Protein AF-A0A932T357-F1 (afdb_monomer)

Structure (mmCIF, N/CA/C/O backbone):
data_AF-A0A932T357-F1
#
_entry.id   AF-A0A932T357-F1
#
loop_
_atom_site.group_PDB
_atom_site.id
_atom_site.type_symbol
_atom_site.label_atom_id
_atom_site.label_alt_id
_atom_site.label_comp_id
_atom_site.label_asym_id
_atom_site.label_entity_id
_atom_site.label_seq_id
_atom_site.pdbx_PDB_ins_code
_atom_site.Cartn_x
_atom_site.Cartn_y
_atom_site.Cartn_z
_atom_site.occupancy
_atom_site.B_iso_or_equiv
_atom_site.auth_seq_id
_atom_site.auth_comp_id
_atom_site.auth_asym_id
_atom_site.auth_atom_id
_atom_site.pdbx_PDB_model_num
ATOM 1 N N . MET A 1 1 ? 0.379 -2.520 29.163 1.00 41.88 1 MET A N 1
ATOM 2 C CA . MET A 1 1 ? 0.872 -1.132 29.278 1.00 41.88 1 MET A CA 1
ATOM 3 C C . MET A 1 1 ? -0.003 -0.278 28.381 1.00 41.88 1 MET A C 1
ATOM 5 O O . MET A 1 1 ? 0.425 0.161 27.325 1.00 41.88 1 MET A O 1
ATOM 9 N N . ASP A 1 2 ? -1.269 -0.155 28.768 1.00 46.75 2 ASP A N 1
ATOM 10 C CA . ASP A 1 2 ? -2.274 0.629 28.058 1.00 46.75 2 ASP A CA 1
ATOM 11 C C . ASP A 1 2 ? -2.473 1.899 28.880 1.00 46.75 2 ASP A C 1
ATOM 13 O O . ASP A 1 2 ? -3.429 2.021 29.639 1.00 46.75 2 ASP A O 1
ATOM 17 N N . GLU A 1 3 ? -1.479 2.785 28.829 1.00 49.72 3 GLU A N 1
ATOM 18 C CA . GLU A 1 3 ? -1.596 4.096 29.454 1.00 49.72 3 GLU A CA 1
ATOM 19 C C . GLU A 1 3 ? -2.749 4.861 28.805 1.00 49.72 3 GLU A C 1
ATOM 21 O O . GLU A 1 3 ? -2.992 4.777 27.595 1.00 49.72 3 GLU A O 1
ATOM 26 N N . GLU A 1 4 ? -3.479 5.563 29.662 1.00 53.00 4 GLU A N 1
ATOM 27 C CA . GLU A 1 4 ? -4.673 6.354 29.411 1.00 53.00 4 GLU A CA 1
ATOM 28 C C . GLU A 1 4 ? -4.426 7.435 28.349 1.00 53.00 4 GLU A C 1
ATOM 30 O O . GLU A 1 4 ? -4.312 8.625 28.631 1.00 53.00 4 GLU A O 1
ATOM 35 N N . GLN A 1 5 ? -4.368 7.045 27.077 1.00 55.34 5 GLN A N 1
ATOM 36 C CA . GLN A 1 5 ? -4.511 7.989 25.981 1.00 55.34 5 GLN A CA 1
ATOM 37 C C . GLN A 1 5 ? -5.922 8.567 26.086 1.00 55.34 5 GLN A C 1
ATOM 39 O O . GLN A 1 5 ? -6.902 7.913 25.707 1.00 55.34 5 GLN A O 1
ATOM 44 N N . GLY A 1 6 ? -6.014 9.770 26.662 1.00 65.19 6 GLY A N 1
ATOM 45 C CA . GLY A 1 6 ? -7.263 10.487 26.880 1.00 65.19 6 GLY A CA 1
ATOM 46 C C . GLY A 1 6 ? -8.114 10.543 25.612 1.00 65.19 6 GLY A C 1
ATOM 47 O O . GLY A 1 6 ? -7.598 10.501 24.492 1.00 65.19 6 GLY A O 1
ATOM 48 N N . CYS A 1 7 ? -9.435 10.643 25.785 1.00 68.56 7 CYS A N 1
ATOM 49 C CA . CYS A 1 7 ? -10.406 10.618 24.684 1.00 68.56 7 CYS A CA 1
ATOM 50 C C . CYS A 1 7 ? -10.037 11.597 23.549 1.00 68.56 7 CYS A C 1
ATOM 52 O O . CYS A 1 7 ? -10.121 11.244 22.377 1.00 68.56 7 CYS A O 1
ATOM 54 N N . LEU A 1 8 ? -9.500 12.774 23.895 1.00 73.25 8 LEU A N 1
ATOM 55 C CA . LEU A 1 8 ? -9.007 13.784 22.950 1.00 73.25 8 LEU A CA 1
ATOM 56 C C . LEU A 1 8 ? -7.845 13.302 22.069 1.00 73.25 8 LEU A C 1
ATOM 58 O O . LEU A 1 8 ? -7.815 13.611 20.882 1.00 73.25 8 LEU A O 1
ATOM 62 N N . HIS A 1 9 ? -6.909 12.520 22.610 1.00 73.75 9 HIS A N 1
ATOM 63 C CA . HIS A 1 9 ? -5.787 11.985 21.835 1.00 73.75 9 HIS A CA 1
ATOM 64 C C . HIS A 1 9 ? -6.261 10.918 20.839 1.00 73.75 9 HIS A C 1
ATOM 66 O O . HIS A 1 9 ? -5.849 10.918 19.680 1.00 73.75 9 HIS A O 1
ATOM 72 N N . LYS A 1 10 ? -7.194 10.053 21.261 1.00 67.44 10 LYS A N 1
ATOM 73 C CA . LYS A 1 10 ? -7.841 9.075 20.369 1.00 67.44 10 LYS A CA 1
ATOM 74 C C . LYS A 1 10 ? -8.650 9.761 19.271 1.00 67.44 10 LYS A C 1
ATOM 76 O O . LYS A 1 10 ? -8.568 9.347 18.119 1.00 67.44 10 LYS A O 1
ATOM 81 N N . LEU A 1 11 ? -9.385 10.818 19.616 1.00 75.44 11 LEU A N 1
ATOM 82 C CA . LEU A 1 11 ? -10.162 11.609 18.664 1.00 75.44 11 LEU A CA 1
ATOM 83 C C . LEU A 1 11 ? -9.252 12.318 17.653 1.00 75.44 11 LEU A C 1
ATOM 85 O O . LEU A 1 11 ? -9.544 12.313 16.462 1.00 75.44 11 LEU A O 1
ATOM 89 N N . GLY A 1 12 ? -8.129 12.871 18.123 1.00 78.31 12 GLY A N 1
ATOM 90 C CA . GLY A 1 12 ? -7.106 13.486 17.283 1.00 78.31 12 GLY A CA 1
ATOM 91 C C . GLY A 1 12 ? -6.556 12.504 16.255 1.00 78.31 12 GLY A C 1
ATOM 92 O O . GLY A 1 12 ? -6.647 12.782 15.067 1.00 78.31 12 GLY A O 1
ATOM 93 N N . LEU A 1 13 ? -6.079 11.335 16.701 1.00 78.44 13 LEU A N 1
ATOM 94 C CA . LEU A 1 13 ? -5.585 10.262 15.826 1.00 78.44 13 LEU A CA 1
ATOM 95 C C . LEU A 1 13 ? -6.649 9.759 14.844 1.00 78.44 13 LEU A C 1
ATOM 97 O O . LEU A 1 13 ? -6.341 9.472 13.688 1.00 78.44 13 LEU A O 1
ATOM 101 N N . PHE A 1 14 ? -7.901 9.654 15.293 1.00 80.81 14 PHE A N 1
ATOM 102 C CA . PHE A 1 14 ? -9.013 9.263 14.436 1.00 80.81 14 PHE A CA 1
ATOM 103 C C . PHE A 1 14 ? -9.265 10.302 13.343 1.00 80.81 14 PHE A C 1
ATOM 105 O O . PHE A 1 14 ? -9.380 9.932 12.182 1.00 80.81 14 PHE A O 1
ATOM 112 N N . LEU A 1 15 ? -9.303 11.593 13.686 1.00 81.44 15 LEU A N 1
ATOM 113 C CA . LEU A 1 15 ? -9.501 12.683 12.729 1.00 81.44 15 LEU A CA 1
ATOM 114 C C . LEU A 1 15 ? -8.354 12.779 11.721 1.00 81.44 15 LEU A C 1
ATOM 116 O O . LEU A 1 15 ? -8.616 12.894 10.525 1.00 81.44 15 LEU A O 1
ATOM 120 N N . THR A 1 16 ? -7.093 12.677 12.156 1.00 82.25 16 THR A N 1
ATOM 121 C CA . THR A 1 16 ? -5.961 12.644 11.216 1.00 82.25 16 THR A CA 1
ATOM 122 C C . THR A 1 16 ? -6.039 11.435 10.301 1.00 82.25 16 THR A C 1
ATOM 124 O O . THR A 1 16 ? -5.872 11.590 9.093 1.00 82.25 16 THR A O 1
ATOM 127 N N . ALA A 1 17 ? -6.341 10.248 10.835 1.00 79.81 17 ALA A N 1
ATOM 128 C CA . ALA A 1 17 ? -6.522 9.057 10.016 1.00 79.81 17 ALA A CA 1
ATOM 129 C C . ALA A 1 17 ? -7.692 9.223 9.029 1.00 79.81 17 ALA A C 1
ATOM 131 O O . ALA A 1 17 ? -7.570 8.872 7.857 1.00 79.81 17 ALA A O 1
ATOM 132 N N . LEU A 1 18 ? -8.805 9.814 9.461 1.00 82.88 18 LEU A N 1
ATOM 133 C CA . LEU A 1 18 ? -9.984 10.049 8.631 1.00 82.88 18 LEU A CA 1
ATOM 134 C C . LEU A 1 18 ? -9.703 11.021 7.477 1.00 82.88 18 LEU A C 1
ATOM 136 O O . LEU A 1 18 ? -10.274 10.852 6.409 1.00 82.88 18 LEU A O 1
ATOM 140 N N . ILE A 1 19 ? -8.830 12.012 7.670 1.00 82.94 19 ILE A N 1
ATOM 141 C CA . ILE A 1 19 ? -8.457 12.983 6.627 1.00 82.94 19 ILE A CA 1
ATOM 142 C C . ILE A 1 19 ? -7.394 12.404 5.685 1.00 82.94 19 ILE A C 1
ATOM 144 O O . ILE A 1 19 ? -7.493 12.544 4.466 1.00 82.94 19 ILE A O 1
ATOM 148 N N . LEU A 1 20 ? -6.383 11.727 6.234 1.00 81.19 20 LEU A N 1
ATOM 149 C CA . LEU A 1 20 ? -5.291 11.150 5.449 1.00 81.19 20 LEU A CA 1
ATOM 150 C C . LEU A 1 20 ? -5.751 9.970 4.585 1.00 81.19 20 LEU A C 1
ATOM 152 O O . LEU A 1 20 ? -5.261 9.804 3.473 1.00 81.19 20 LEU A O 1
ATOM 156 N N . GLY A 1 21 ? -6.717 9.175 5.048 1.00 78.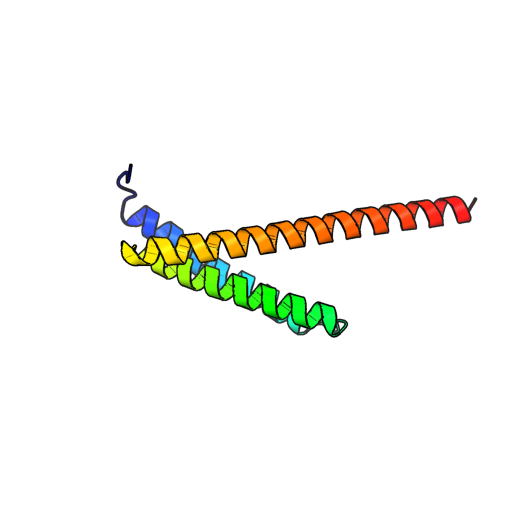62 21 GLY A N 1
ATOM 157 C CA . GLY A 1 21 ? -7.222 8.009 4.314 1.00 78.62 21 GLY A CA 1
ATOM 158 C C . GLY A 1 21 ? -7.753 8.321 2.917 1.00 78.62 21 GLY A C 1
ATOM 159 O O . GLY A 1 21 ? -7.242 7.769 1.945 1.00 78.62 21 GLY A O 1
ATOM 160 N N . PRO A 1 22 ? -8.745 9.218 2.784 1.00 81.00 22 PRO A N 1
ATOM 161 C CA . PRO A 1 22 ? -9.260 9.671 1.498 1.00 81.00 22 PRO A CA 1
ATOM 162 C C . PRO A 1 22 ? -8.180 10.291 0.618 1.00 81.00 22 PRO A C 1
ATOM 164 O O . PRO A 1 22 ? -8.209 10.095 -0.591 1.00 81.00 22 PRO A O 1
ATOM 167 N N . PHE A 1 23 ? -7.208 10.994 1.209 1.00 81.25 23 PHE A N 1
ATOM 168 C CA . PHE A 1 23 ? -6.083 11.557 0.468 1.00 81.25 23 PHE A CA 1
ATOM 169 C C . PHE A 1 23 ? -5.213 10.457 -0.163 1.00 81.25 23 PHE A C 1
ATOM 171 O O . PHE A 1 23 ? -4.956 10.490 -1.366 1.00 81.25 23 PHE A O 1
ATOM 178 N N . PHE A 1 24 ? -4.835 9.428 0.602 1.00 79.06 24 PHE A N 1
ATOM 179 C CA . PHE A 1 24 ? -4.114 8.266 0.069 1.00 79.06 24 PHE A CA 1
ATOM 180 C C . PHE A 1 24 ? -4.956 7.454 -0.923 1.00 79.06 24 PHE A C 1
ATOM 182 O O . PHE A 1 24 ? -4.433 6.993 -1.936 1.00 79.06 24 PHE A O 1
ATOM 189 N N . GLY A 1 25 ? -6.262 7.322 -0.678 1.00 79.19 25 GLY A N 1
ATOM 190 C CA . GLY A 1 25 ? -7.198 6.682 -1.602 1.00 79.19 25 GLY A CA 1
ATOM 191 C C . GLY A 1 25 ? -7.304 7.421 -2.937 1.00 79.19 25 GLY A C 1
ATOM 192 O O . GLY A 1 25 ? -7.270 6.789 -3.990 1.00 79.19 25 GLY A O 1
ATOM 193 N N . LEU A 1 26 ? -7.355 8.757 -2.910 1.00 81.44 26 LEU A N 1
ATOM 194 C CA . LEU A 1 26 ? -7.344 9.606 -4.103 1.00 81.44 26 LEU A CA 1
ATOM 195 C C . LEU A 1 26 ? -6.032 9.481 -4.873 1.00 81.44 26 LEU A C 1
ATOM 197 O O . LEU A 1 26 ? -6.068 9.296 -6.086 1.00 81.44 26 LEU A O 1
ATOM 201 N N . LEU A 1 27 ? -4.883 9.520 -4.192 1.00 79.12 27 LEU A N 1
ATOM 202 C CA . LEU A 1 27 ? -3.581 9.303 -4.832 1.00 79.12 27 LEU A CA 1
ATOM 203 C C . LEU A 1 27 ? -3.503 7.920 -5.493 1.00 79.12 27 LEU A C 1
ATOM 205 O O . LEU A 1 27 ? -3.039 7.799 -6.626 1.00 79.12 27 LEU A O 1
ATOM 209 N N . GLY A 1 28 ? -4.020 6.894 -4.815 1.00 78.12 28 GLY A N 1
ATOM 210 C CA . GLY A 1 28 ? -4.147 5.545 -5.354 1.00 78.12 28 GLY A CA 1
ATOM 211 C C . GLY A 1 28 ? -5.039 5.477 -6.594 1.00 78.12 28 GLY A C 1
ATOM 212 O O . GLY A 1 28 ? -4.651 4.896 -7.604 1.00 78.12 28 GLY A O 1
ATOM 213 N N . ALA A 1 29 ? -6.210 6.115 -6.553 1.00 80.62 29 ALA A N 1
ATOM 214 C CA . ALA A 1 29 ? -7.126 6.177 -7.687 1.00 80.62 29 ALA A CA 1
ATOM 215 C C . ALA A 1 29 ? -6.480 6.885 -8.885 1.00 80.62 29 ALA A C 1
ATOM 217 O O . ALA A 1 29 ? -6.487 6.346 -9.990 1.00 80.62 29 ALA A O 1
ATOM 218 N N . VAL A 1 30 ? -5.853 8.044 -8.661 1.00 82.56 30 VAL A N 1
ATOM 219 C CA . VAL A 1 30 ? -5.124 8.783 -9.702 1.00 82.56 30 VAL A CA 1
ATOM 220 C C . VAL A 1 30 ? -4.047 7.904 -10.329 1.00 82.56 30 VAL A C 1
ATOM 222 O O . VAL A 1 30 ? -3.956 7.864 -11.553 1.00 82.56 30 VAL A O 1
ATOM 225 N N . ALA A 1 31 ? -3.286 7.153 -9.528 1.00 77.38 31 ALA A N 1
ATOM 226 C CA . ALA A 1 31 ? -2.286 6.222 -10.042 1.00 77.38 31 ALA A CA 1
ATOM 227 C C . ALA A 1 31 ? -2.910 5.134 -10.937 1.00 77.38 31 ALA A C 1
ATOM 229 O O . ALA A 1 31 ? -2.391 4.860 -12.012 1.00 77.38 31 ALA A O 1
ATOM 230 N N . VAL A 1 32 ? -4.058 4.562 -10.565 1.00 79.81 32 VAL A N 1
ATOM 231 C CA . VAL A 1 32 ? -4.735 3.519 -11.365 1.00 79.81 32 VAL A CA 1
ATOM 232 C C . VAL A 1 32 ? -5.286 4.046 -12.701 1.00 79.81 32 VAL A C 1
ATOM 234 O O . VAL A 1 32 ? -5.405 3.272 -13.656 1.00 79.81 32 VAL A O 1
ATOM 237 N N . PHE A 1 33 ? -5.624 5.337 -12.783 1.00 81.81 33 PHE A N 1
ATOM 238 C CA . PHE A 1 33 ? -6.158 5.968 -13.998 1.00 81.81 33 PHE A CA 1
ATOM 239 C C . PHE A 1 33 ? -5.090 6.483 -14.973 1.00 81.81 33 PHE A C 1
ATOM 241 O O . PHE A 1 33 ? -5.437 6.867 -16.090 1.00 81.81 33 PHE A O 1
ATOM 248 N N . GLN A 1 34 ? -3.807 6.479 -14.603 1.00 83.06 34 GLN A N 1
ATOM 249 C CA . GLN A 1 34 ? -2.741 6.830 -15.543 1.00 83.06 34 GLN A CA 1
ATOM 250 C C . GLN A 1 34 ? -2.550 5.725 -16.597 1.00 83.06 34 GLN A C 1
ATOM 252 O O . GL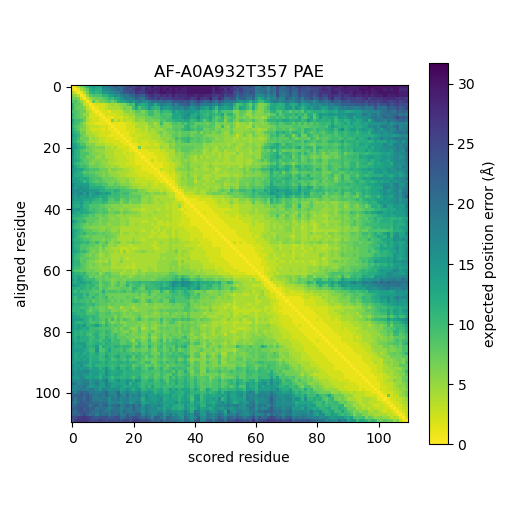N A 1 34 ? -2.747 4.540 -16.304 1.00 83.06 34 GLN A O 1
ATOM 257 N N . PRO A 1 35 ? -2.133 6.074 -17.827 1.00 81.19 35 PRO A N 1
ATOM 258 C CA . PRO A 1 35 ? -1.790 5.087 -18.842 1.00 81.19 35 PRO A CA 1
ATOM 259 C C . PRO A 1 35 ? -0.516 4.331 -18.426 1.00 81.19 35 PRO A C 1
ATOM 261 O O . PRO A 1 35 ? 0.602 4.803 -18.616 1.00 81.19 35 PRO A O 1
ATOM 264 N N . MET A 1 36 ? -0.697 3.150 -17.833 1.00 82.94 36 MET A N 1
ATOM 265 C CA . MET A 1 36 ? 0.367 2.265 -17.351 1.00 82.94 36 MET A CA 1
ATOM 266 C C . MET A 1 36 ? 0.308 0.903 -18.059 1.00 82.94 36 MET A C 1
ATOM 268 O O . MET A 1 36 ? -0.779 0.468 -18.455 1.00 82.94 36 MET A O 1
ATOM 272 N N . PRO A 1 37 ? 1.431 0.166 -18.163 1.00 85.38 37 PRO A N 1
ATOM 273 C CA . PRO A 1 37 ? 1.399 -1.215 -18.630 1.00 85.38 37 PRO A CA 1
ATOM 274 C C . PRO A 1 37 ? 0.505 -2.087 -17.723 1.00 85.38 37 PRO A C 1
ATOM 276 O O . PRO A 1 37 ? 0.445 -1.852 -16.511 1.00 85.38 37 PRO A O 1
ATOM 279 N N . PRO A 1 38 ? -0.158 -3.126 -18.265 1.00 83.62 38 PRO A N 1
ATOM 280 C CA . PRO A 1 38 ? -1.183 -3.892 -17.547 1.00 83.62 38 PRO A CA 1
ATOM 281 C C . PRO A 1 38 ? -0.674 -4.539 -16.250 1.00 83.62 38 PRO A C 1
ATOM 283 O O . PRO A 1 38 ? -1.410 -4.607 -15.268 1.00 83.62 38 PRO A O 1
ATOM 286 N N . VAL A 1 39 ? 0.597 -4.950 -16.217 1.00 81.19 39 VAL A N 1
ATOM 287 C CA . VAL A 1 39 ? 1.243 -5.526 -15.025 1.00 81.19 39 VAL A CA 1
ATOM 288 C C . VAL A 1 39 ? 1.314 -4.507 -13.886 1.00 81.19 39 VAL A C 1
ATOM 290 O O . VAL A 1 39 ? 0.900 -4.796 -12.765 1.00 81.19 39 VAL A O 1
ATOM 293 N N . TRP A 1 40 ? 1.779 -3.292 -14.180 1.00 78.06 40 TRP A N 1
ATOM 294 C CA . TRP A 1 40 ? 1.901 -2.218 -13.193 1.00 78.06 40 TRP A CA 1
ATOM 295 C C . TRP A 1 40 ? 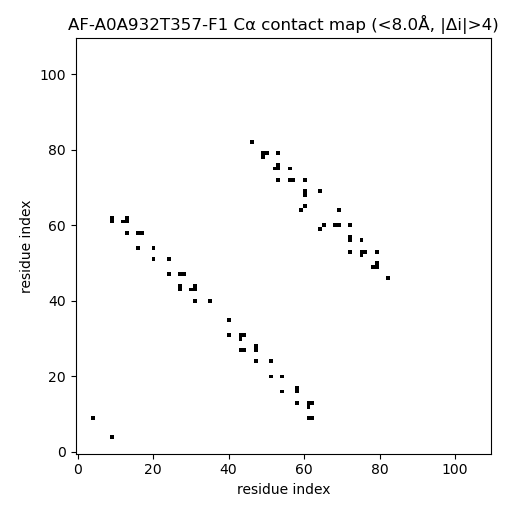0.541 -1.759 -12.685 1.00 78.06 40 TRP A C 1
ATOM 297 O O . TRP A 1 40 ? 0.379 -1.552 -11.488 1.00 78.06 40 TRP A O 1
ATOM 307 N N . ARG A 1 41 ? -0.463 -1.712 -13.566 1.00 80.69 41 ARG A N 1
ATOM 308 C CA . ARG A 1 41 ? -1.839 -1.401 -13.173 1.00 80.69 41 ARG A CA 1
ATOM 309 C C . ARG A 1 41 ? -2.396 -2.419 -12.176 1.00 80.69 41 ARG A C 1
ATOM 311 O O . ARG A 1 41 ? -3.006 -2.022 -11.188 1.00 80.69 41 ARG A O 1
ATOM 318 N N . GLY A 1 42 ? -2.160 -3.713 -12.404 1.00 81.75 42 GLY A N 1
ATOM 319 C CA . GLY A 1 42 ? -2.561 -4.771 -11.471 1.00 81.75 42 GLY A CA 1
ATOM 320 C C . GLY A 1 42 ? -1.890 -4.631 -10.102 1.00 81.75 42 GLY A C 1
ATOM 321 O O . GLY A 1 42 ? -2.560 -4.727 -9.076 1.00 81.75 42 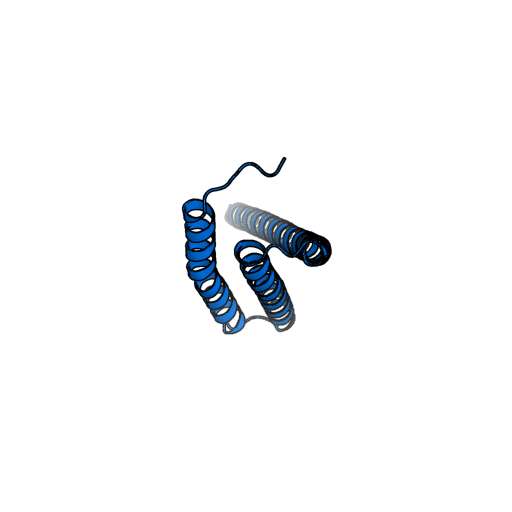GLY A O 1
ATOM 322 N N . ILE A 1 43 ? -0.588 -4.321 -10.083 1.00 81.50 43 ILE A N 1
ATOM 323 C CA . ILE A 1 43 ? 0.163 -4.065 -8.845 1.00 81.50 43 ILE A CA 1
ATOM 324 C C . ILE A 1 43 ? -0.413 -2.850 -8.106 1.00 81.50 43 ILE A C 1
ATOM 326 O O . ILE A 1 43 ? -0.669 -2.935 -6.907 1.00 81.50 43 ILE A O 1
ATOM 330 N N . SER A 1 44 ? -0.668 -1.741 -8.805 1.00 81.38 44 SER A N 1
ATOM 331 C CA . SER A 1 44 ? -1.250 -0.533 -8.213 1.00 81.38 44 SER A CA 1
ATOM 332 C C . SER A 1 44 ? -2.627 -0.794 -7.605 1.00 81.38 44 SER A C 1
ATOM 334 O O . SER A 1 44 ? -2.873 -0.365 -6.483 1.00 81.38 44 SER A O 1
ATOM 336 N N . ILE A 1 45 ? -3.501 -1.538 -8.290 1.00 84.81 45 ILE A N 1
ATOM 337 C CA . ILE A 1 45 ? -4.819 -1.910 -7.752 1.00 84.81 45 ILE A CA 1
ATOM 338 C C . ILE A 1 45 ? -4.660 -2.733 -6.470 1.00 84.81 45 ILE A C 1
ATOM 340 O O . ILE A 1 45 ? -5.237 -2.374 -5.447 1.00 84.81 45 ILE A O 1
ATOM 344 N N . ALA A 1 46 ? -3.823 -3.776 -6.489 1.00 83.06 46 ALA A N 1
ATOM 345 C CA . ALA A 1 46 ? -3.603 -4.629 -5.321 1.00 83.06 46 ALA A CA 1
ATOM 346 C C . ALA A 1 46 ? -3.040 -3.846 -4.119 1.00 83.06 46 ALA A C 1
ATOM 348 O O . ALA A 1 46 ? -3.420 -4.084 -2.969 1.00 83.06 46 ALA A O 1
ATOM 349 N N . VAL A 1 47 ? -2.150 -2.885 -4.376 1.00 82.19 47 VAL A N 1
ATOM 350 C CA . VAL A 1 47 ? -1.585 -2.000 -3.349 1.00 82.19 47 VAL A CA 1
ATOM 351 C C . VAL A 1 47 ? -2.664 -1.091 -2.767 1.00 82.19 47 VAL A C 1
ATOM 353 O O . VAL A 1 47 ? -2.782 -1.003 -1.546 1.00 82.19 47 VAL A O 1
ATOM 356 N N . VAL A 1 48 ? -3.479 -0.458 -3.614 1.00 84.94 48 VAL A N 1
ATOM 357 C CA . VAL A 1 48 ? -4.570 0.427 -3.183 1.00 84.94 48 VAL A CA 1
ATOM 358 C C . VAL A 1 48 ? -5.618 -0.337 -2.378 1.00 84.94 48 VAL A C 1
ATOM 360 O O . VAL A 1 48 ? -6.027 0.138 -1.321 1.00 84.94 48 VAL A O 1
ATOM 363 N N . GLU A 1 49 ? -6.005 -1.539 -2.808 1.00 84.94 49 GLU A N 1
ATOM 364 C CA . GLU A 1 49 ? -6.922 -2.401 -2.055 1.00 84.94 49 GLU A CA 1
ATOM 365 C C . GLU A 1 49 ? -6.345 -2.781 -0.688 1.00 84.94 49 GLU A C 1
ATOM 367 O O . GLU A 1 49 ? -7.024 -2.654 0.332 1.00 84.94 49 GLU A O 1
ATOM 372 N N . THR A 1 50 ? -5.074 -3.192 -0.638 1.00 83.50 50 THR A N 1
ATOM 373 C CA . THR A 1 50 ? -4.422 -3.589 0.620 1.00 83.50 50 THR A CA 1
ATOM 374 C C . THR A 1 50 ? -4.320 -2.414 1.591 1.00 83.50 50 THR A C 1
ATOM 376 O O . THR A 1 50 ? -4.627 -2.564 2.776 1.00 83.50 50 THR A O 1
ATOM 379 N N . LEU A 1 51 ? -3.928 -1.235 1.098 1.00 82.50 51 LEU A N 1
ATOM 380 C CA . LEU A 1 51 ? -3.858 -0.013 1.897 1.00 82.50 51 LEU A CA 1
ATOM 381 C C . LEU A 1 51 ? -5.246 0.446 2.349 1.00 82.50 51 LEU A C 1
ATOM 383 O O . LEU A 1 51 ? -5.400 0.835 3.503 1.00 82.50 51 LEU A O 1
ATOM 387 N N . GLY A 1 52 ? -6.263 0.341 1.491 1.00 83.75 52 GLY A N 1
ATOM 388 C CA . GLY A 1 52 ? -7.649 0.659 1.833 1.00 83.75 52 GLY A CA 1
ATOM 389 C C . GLY A 1 52 ? -8.180 -0.224 2.962 1.00 83.75 52 GLY A C 1
ATOM 390 O O . GLY A 1 52 ? -8.702 0.283 3.956 1.00 83.75 52 GLY A O 1
ATOM 391 N N . VAL A 1 53 ? -7.978 -1.542 2.865 1.00 85.50 53 VAL A N 1
ATOM 392 C CA . VAL A 1 53 ? -8.367 -2.497 3.917 1.00 85.50 53 VAL A CA 1
ATOM 393 C C . VAL A 1 53 ? -7.608 -2.226 5.217 1.00 85.50 53 VAL A C 1
ATOM 395 O O . VAL A 1 53 ? -8.220 -2.214 6.288 1.00 85.50 53 VAL A O 1
ATOM 398 N N . PHE A 1 54 ? -6.299 -1.965 5.141 1.00 85.50 54 PHE A N 1
ATOM 399 C CA . PHE A 1 54 ? -5.500 -1.560 6.300 1.00 85.50 54 PHE A CA 1
ATOM 400 C C . PHE A 1 54 ? -6.061 -0.297 6.957 1.00 85.50 54 PHE A C 1
ATOM 402 O O . PHE A 1 54 ? -6.222 -0.266 8.175 1.00 85.50 54 PHE A O 1
ATOM 409 N N . TRP A 1 55 ? -6.439 0.704 6.164 1.00 84.75 55 TRP A N 1
ATOM 410 C CA . TRP A 1 55 ? -6.951 1.970 6.672 1.00 84.75 55 TRP A CA 1
ATOM 411 C C . TRP A 1 55 ? -8.303 1.836 7.374 1.00 84.75 55 TRP A C 1
ATOM 413 O O . TRP A 1 55 ? -8.499 2.370 8.465 1.00 84.75 55 TRP A O 1
ATOM 423 N N . ILE A 1 56 ? -9.222 1.060 6.793 1.00 84.75 56 ILE A N 1
ATOM 424 C CA . ILE A 1 56 ? -10.510 0.733 7.422 1.00 84.75 56 ILE A CA 1
ATOM 425 C C . ILE A 1 56 ? -10.271 0.017 8.755 1.00 84.75 56 ILE A C 1
ATOM 427 O O . ILE A 1 56 ? -10.874 0.365 9.772 1.00 84.75 56 ILE A O 1
ATOM 431 N N . CYS A 1 57 ? -9.352 -0.950 8.777 1.00 84.56 57 CYS A N 1
ATOM 432 C CA . CYS A 1 57 ? -9.013 -1.676 9.997 1.00 84.56 57 CYS A CA 1
ATOM 433 C C . CYS A 1 57 ? -8.372 -0.769 11.049 1.00 84.56 57 CYS A C 1
ATOM 435 O O . CYS A 1 57 ? -8.671 -0.917 12.231 1.00 84.56 57 CYS A O 1
ATOM 437 N N . LEU A 1 58 ? -7.543 0.190 10.638 1.00 84.31 58 LEU A N 1
ATOM 438 C CA . LEU A 1 58 ? -6.940 1.181 11.521 1.00 84.31 58 LEU A CA 1
ATOM 439 C C . LEU A 1 58 ? -8.003 2.095 12.147 1.00 84.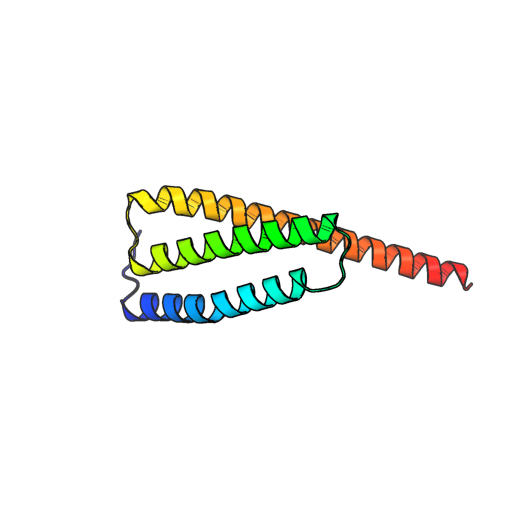31 58 LEU A C 1
ATOM 441 O O . LEU A 1 58 ? -7.981 2.298 13.358 1.00 84.31 58 LEU A O 1
ATOM 445 N N . LEU A 1 59 ? -8.986 2.569 11.375 1.00 84.06 59 LEU A N 1
ATOM 446 C CA . LEU A 1 59 ? -10.100 3.374 11.896 1.00 84.06 59 LEU A CA 1
ATOM 447 C C . LEU A 1 59 ? -10.948 2.598 12.913 1.00 84.06 59 LEU A C 1
ATOM 449 O O . LEU A 1 59 ? -11.224 3.101 14.004 1.00 84.06 59 LEU A O 1
ATOM 453 N N . VAL A 1 60 ? -11.314 1.354 12.587 1.00 83.31 60 VAL A N 1
ATOM 454 C CA . VAL A 1 60 ? -12.066 0.473 13.499 1.00 83.31 60 VAL A CA 1
ATOM 455 C C . VAL A 1 60 ? -11.256 0.181 14.762 1.00 83.31 60 VAL A C 1
ATOM 457 O O . VAL A 1 60 ? -11.801 0.190 15.870 1.00 83.31 60 VAL A O 1
ATOM 460 N N . PHE A 1 61 ? -9.946 -0.033 14.616 1.00 80.75 61 PHE A N 1
ATOM 461 C CA . PHE A 1 61 ? -9.056 -0.254 15.744 1.00 80.75 61 PHE A CA 1
ATOM 462 C C . PHE A 1 61 ? -8.950 0.990 16.627 1.00 80.75 61 PHE A C 1
ATOM 464 O O . PHE A 1 61 ? -9.078 0.851 17.832 1.00 80.75 61 PHE A O 1
ATOM 471 N N . ILE A 1 62 ? -8.791 2.199 16.080 1.00 79.88 62 ILE A N 1
ATOM 472 C CA . ILE A 1 62 ? -8.715 3.435 16.878 1.00 79.88 62 ILE A CA 1
ATOM 473 C C . ILE A 1 62 ? -10.018 3.678 17.653 1.00 79.88 62 ILE A C 1
ATOM 475 O O . ILE A 1 62 ? -9.955 4.024 18.836 1.00 79.88 62 ILE A O 1
ATOM 479 N N . TRP A 1 63 ? -11.173 3.470 17.009 1.00 79.81 63 TRP A N 1
ATOM 480 C CA . TRP A 1 63 ? -12.485 3.793 17.573 1.00 79.81 63 TRP A CA 1
ATOM 481 C C . TRP A 1 63 ? -12.992 2.767 18.595 1.00 79.81 63 TRP A C 1
ATOM 483 O O . TRP A 1 63 ? -13.370 3.138 19.703 1.00 79.81 63 TRP A O 1
ATOM 493 N N . TRP A 1 64 ? -12.998 1.474 18.250 1.00 79.31 64 TRP A N 1
ATOM 494 C CA . TRP A 1 64 ? -13.638 0.434 19.071 1.00 79.31 64 TRP A CA 1
ATOM 495 C C . TRP A 1 64 ? -12.616 -0.406 19.867 1.00 79.31 64 TRP A C 1
ATOM 497 O O . TRP A 1 64 ? -12.923 -0.877 20.957 1.00 79.31 64 TRP A O 1
ATOM 507 N N . ARG A 1 65 ? -11.377 -0.591 19.383 1.00 75.50 65 ARG A N 1
ATOM 508 C CA . ARG A 1 65 ? -10.361 -1.490 19.992 1.00 75.50 65 ARG A CA 1
ATOM 509 C C . ARG A 1 65 ? -10.909 -2.851 20.502 1.00 75.50 65 ARG A C 1
ATOM 511 O O . ARG A 1 65 ? -10.627 -3.221 21.645 1.00 75.50 65 ARG A O 1
ATOM 518 N N . PRO A 1 66 ? -11.655 -3.652 19.712 1.00 81.88 66 PRO A N 1
ATOM 519 C CA . PRO A 1 66 ? -12.118 -4.949 20.200 1.00 81.88 66 PRO A CA 1
ATOM 520 C C . PRO A 1 66 ? -10.928 -5.897 20.455 1.00 81.88 66 PRO A C 1
ATOM 522 O O . PRO A 1 66 ? -10.041 -6.007 19.600 1.00 81.88 66 PRO A O 1
ATOM 525 N N . PRO A 1 67 ? -10.902 -6.655 21.568 1.00 81.06 67 PRO A N 1
ATOM 526 C CA . PRO A 1 67 ? -9.772 -7.526 21.902 1.00 81.06 67 PRO A CA 1
ATOM 527 C C . PRO A 1 67 ? -9.547 -8.649 20.874 1.00 81.06 67 PRO A C 1
ATOM 529 O O . PRO A 1 67 ? -8.406 -9.024 20.606 1.00 81.06 67 PRO A O 1
ATOM 532 N N . TRP A 1 68 ? -10.612 -9.145 20.236 1.00 84.94 68 TRP A N 1
ATOM 533 C CA . TRP A 1 68 ? -10.529 -10.138 19.156 1.00 84.94 68 TRP A CA 1
ATOM 534 C C . TRP A 1 68 ? -10.003 -9.540 17.840 1.00 84.94 68 TRP A C 1
ATOM 536 O O . TRP A 1 68 ? -9.276 -10.205 17.099 1.00 84.94 68 TRP A O 1
ATOM 546 N N . PHE A 1 69 ? -10.297 -8.263 17.578 1.00 85.06 69 PHE A N 1
ATOM 547 C CA . PHE A 1 69 ? -9.903 -7.563 16.353 1.00 85.06 69 PHE A CA 1
ATOM 548 C C . PHE A 1 69 ? -8.404 -7.252 16.313 1.00 85.06 69 PHE A C 1
ATOM 550 O O . PHE A 1 69 ? -7.819 -7.151 15.239 1.00 85.06 69 PHE A O 1
ATOM 557 N N . ARG A 1 70 ? -7.744 -7.195 17.478 1.00 81.75 70 ARG A N 1
ATOM 558 C CA . ARG A 1 70 ? -6.291 -7.001 17.587 1.00 81.75 70 ARG A CA 1
ATOM 559 C C . ARG A 1 70 ? -5.496 -8.008 16.748 1.00 81.75 70 ARG A C 1
ATOM 561 O O . ARG A 1 70 ? -4.505 -7.633 16.131 1.00 81.75 70 ARG A O 1
ATOM 568 N N . ARG A 1 71 ? -5.926 -9.275 16.690 1.00 85.19 71 ARG A N 1
ATOM 569 C CA . ARG A 1 71 ? -5.247 -10.307 15.882 1.00 85.19 71 ARG A CA 1
ATOM 570 C C . ARG A 1 71 ? -5.384 -10.044 14.382 1.00 85.19 71 ARG A C 1
ATOM 572 O O . ARG A 1 71 ? -4.411 -10.207 13.654 1.00 85.19 71 ARG A O 1
ATOM 579 N N . ILE A 1 72 ? -6.569 -9.620 13.943 1.00 85.44 72 ILE A N 1
ATOM 580 C CA . ILE A 1 72 ? -6.855 -9.286 12.542 1.00 85.44 72 ILE A CA 1
ATOM 581 C C . ILE A 1 72 ? -6.040 -8.057 12.133 1.00 85.44 72 ILE A C 1
ATOM 583 O O . ILE A 1 72 ? -5.342 -8.098 11.123 1.00 85.44 72 ILE A O 1
ATOM 587 N N . TYR A 1 73 ? -6.057 -7.013 12.966 1.00 82.06 73 TYR A N 1
ATOM 588 C CA . TYR A 1 73 ? -5.284 -5.792 12.756 1.00 82.06 73 TYR A CA 1
ATOM 589 C C . TYR A 1 73 ? -3.788 -6.089 12.581 1.00 82.06 73 TYR A C 1
ATOM 591 O O . TYR A 1 73 ? -3.215 -5.696 11.573 1.00 82.06 73 TYR A O 1
ATOM 599 N N . LEU A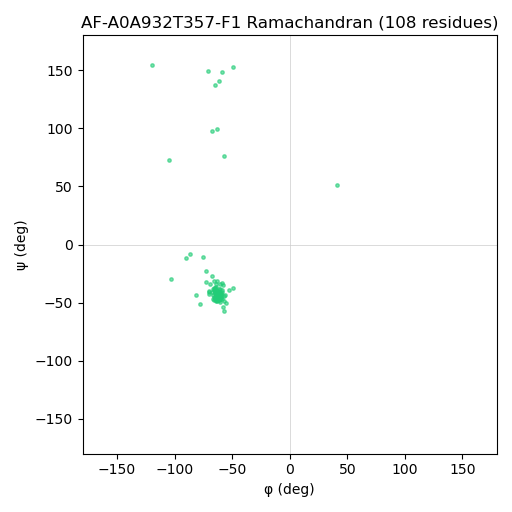 1 74 ? -3.174 -6.862 13.486 1.00 84.88 74 LEU A N 1
ATOM 600 C CA . LEU A 1 74 ? -1.748 -7.217 13.396 1.00 84.88 74 LEU A CA 1
ATOM 601 C C . LEU A 1 74 ? -1.401 -8.000 12.118 1.00 84.88 74 LEU A C 1
ATOM 603 O O . LEU A 1 74 ? -0.306 -7.864 11.575 1.00 84.88 74 LEU A O 1
ATOM 607 N N . LEU A 1 7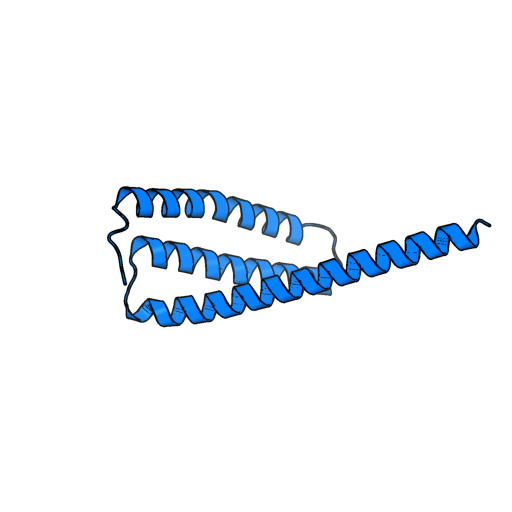5 ? -2.317 -8.842 11.633 1.00 87.25 75 LEU A N 1
ATOM 608 C CA . LEU A 1 75 ? -2.114 -9.616 10.407 1.00 87.25 75 LEU A CA 1
ATOM 609 C C . LEU A 1 75 ? -2.136 -8.699 9.174 1.00 87.25 75 LEU A C 1
ATOM 611 O O . LEU A 1 75 ? -1.279 -8.815 8.296 1.00 87.25 75 LEU A O 1
ATOM 615 N N . ILE A 1 76 ? -3.078 -7.756 9.136 1.00 85.50 76 ILE A N 1
ATOM 616 C CA . ILE A 1 76 ? -3.202 -6.772 8.054 1.00 85.50 76 ILE A CA 1
ATOM 617 C C . ILE A 1 76 ? -2.046 -5.767 8.101 1.00 85.50 76 ILE A C 1
ATOM 619 O O . ILE A 1 76 ? -1.474 -5.458 7.061 1.00 85.50 76 ILE A O 1
ATOM 623 N N . GLU A 1 77 ? -1.637 -5.328 9.289 1.00 84.12 77 GLU A N 1
ATOM 624 C CA . GLU A 1 77 ? -0.478 -4.458 9.498 1.00 84.12 77 GLU A CA 1
ATOM 625 C C . GLU A 1 77 ? 0.807 -5.101 8.964 1.00 84.12 77 GLU A C 1
ATOM 627 O O . GLU A 1 77 ? 1.528 -4.479 8.188 1.00 84.12 77 GLU A O 1
ATOM 632 N N . ARG A 1 78 ? 1.057 -6.383 9.267 1.00 85.62 78 ARG A N 1
ATOM 633 C CA . ARG A 1 78 ? 2.199 -7.115 8.689 1.00 85.62 78 ARG A CA 1
ATOM 634 C C . ARG A 1 78 ? 2.158 -7.159 7.164 1.00 85.62 78 ARG A C 1
ATOM 636 O O . ARG A 1 78 ? 3.199 -6.998 6.531 1.00 85.62 78 ARG A O 1
ATOM 643 N N . ARG A 1 79 ? 0.979 -7.368 6.566 1.00 82.25 79 ARG A N 1
ATOM 644 C CA . ARG A 1 79 ? 0.822 -7.340 5.102 1.00 82.25 79 ARG A CA 1
ATOM 645 C C . ARG A 1 79 ? 1.098 -5.950 4.533 1.00 82.25 79 ARG A C 1
ATOM 647 O O . ARG A 1 79 ? 1.832 -5.848 3.559 1.00 82.25 79 ARG A O 1
ATOM 654 N N . ALA A 1 80 ? 0.565 -4.899 5.150 1.00 78.88 80 ALA A N 1
ATOM 655 C CA . ALA A 1 80 ? 0.792 -3.523 4.722 1.00 78.88 80 ALA A CA 1
ATOM 656 C C . ALA A 1 80 ? 2.280 -3.145 4.799 1.00 78.88 80 ALA A C 1
ATOM 658 O O . ALA A 1 80 ? 2.820 -2.600 3.840 1.00 78.88 80 ALA A O 1
ATOM 659 N N . ILE A 1 81 ? 2.968 -3.512 5.887 1.00 84.62 81 ILE A N 1
ATOM 660 C CA . ILE A 1 81 ? 4.417 -3.306 6.038 1.00 84.62 81 ILE A CA 1
ATOM 661 C C . ILE A 1 81 ? 5.185 -4.046 4.942 1.00 84.62 81 ILE A C 1
ATOM 663 O O . ILE A 1 81 ? 6.079 -3.467 4.332 1.00 84.62 81 ILE A O 1
ATOM 667 N N . PHE A 1 82 ? 4.828 -5.301 4.658 1.00 83.88 82 PHE A N 1
ATOM 668 C CA . PHE A 1 82 ? 5.470 -6.073 3.595 1.00 83.88 82 PHE A CA 1
ATOM 669 C C . PHE A 1 82 ? 5.289 -5.421 2.216 1.00 83.88 82 PHE A C 1
ATOM 671 O O . PHE A 1 82 ? 6.257 -5.279 1.471 1.00 83.88 82 PHE A O 1
ATOM 678 N N . VAL A 1 83 ? 4.074 -4.965 1.893 1.00 81.31 83 VAL A N 1
ATOM 679 C CA . VAL A 1 83 ? 3.791 -4.251 0.639 1.00 81.31 83 VAL A CA 1
ATOM 680 C C . VAL A 1 83 ? 4.594 -2.950 0.563 1.00 81.31 83 VAL A C 1
ATOM 682 O O . VAL A 1 83 ? 5.271 -2.723 -0.438 1.00 81.31 83 VAL A O 1
ATOM 685 N N . MET A 1 84 ? 4.618 -2.141 1.626 1.00 78.69 84 MET A N 1
ATOM 686 C CA . MET A 1 84 ? 5.412 -0.906 1.662 1.00 78.69 84 MET A CA 1
ATOM 687 C C . MET A 1 84 ? 6.915 -1.171 1.510 1.00 78.69 84 MET A C 1
ATOM 689 O O . MET A 1 84 ? 7.579 -0.491 0.730 1.00 78.69 84 MET A O 1
ATOM 693 N N . ALA A 1 85 ? 7.450 -2.187 2.193 1.00 83.56 85 ALA A N 1
ATOM 694 C CA . ALA A 1 85 ? 8.847 -2.591 2.061 1.00 83.56 85 ALA A CA 1
ATOM 695 C C . ALA A 1 85 ? 9.174 -3.037 0.628 1.00 83.56 85 ALA A C 1
ATOM 697 O O . ALA A 1 85 ? 10.192 -2.627 0.075 1.00 83.56 85 ALA A O 1
ATOM 698 N N . SER A 1 86 ? 8.294 -3.819 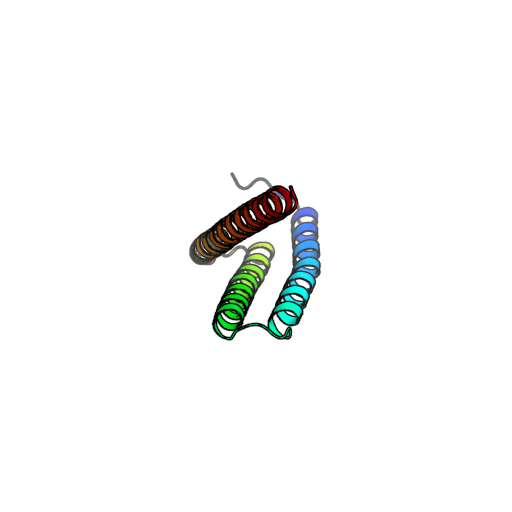-0.005 1.00 82.94 86 SER A N 1
ATOM 699 C CA . SER A 1 86 ? 8.485 -4.241 -1.396 1.00 82.94 86 SER A CA 1
ATOM 700 C C . SER A 1 86 ? 8.476 -3.055 -2.365 1.00 82.94 86 SER A C 1
ATOM 702 O O . SER A 1 86 ? 9.323 -2.988 -3.253 1.00 82.94 86 SER A O 1
ATOM 704 N N . MET A 1 87 ? 7.597 -2.069 -2.151 1.00 78.88 87 MET A N 1
ATOM 705 C CA . MET A 1 87 ? 7.561 -0.855 -2.968 1.00 78.88 87 MET A CA 1
ATOM 706 C C . MET A 1 87 ? 8.812 -0.001 -2.785 1.00 78.88 87 MET A C 1
ATOM 708 O O . MET A 1 87 ? 9.333 0.523 -3.766 1.00 78.88 87 MET A O 1
ATOM 712 N N . LEU A 1 88 ? 9.332 0.098 -1.559 1.00 80.62 88 LEU A N 1
ATOM 713 C CA . LEU A 1 88 ? 10.585 0.798 -1.284 1.00 80.62 88 LEU A CA 1
ATOM 714 C C . LEU A 1 88 ? 11.753 0.154 -2.044 1.00 80.62 88 LEU A C 1
ATOM 716 O O . LEU A 1 88 ? 12.547 0.856 -2.661 1.00 80.62 88 LEU A O 1
ATOM 720 N N . VAL A 1 89 ? 11.837 -1.179 -2.038 1.00 85.75 89 VAL A N 1
ATOM 721 C CA . VAL A 1 89 ? 12.868 -1.913 -2.785 1.00 85.75 89 VAL A CA 1
ATOM 722 C C . VAL A 1 89 ? 12.748 -1.644 -4.284 1.00 85.75 89 VAL A C 1
ATOM 724 O O . VAL A 1 89 ? 13.752 -1.347 -4.928 1.00 85.75 89 VAL A O 1
ATOM 727 N N . VAL A 1 90 ? 11.532 -1.688 -4.837 1.00 83.69 90 VAL A N 1
ATOM 728 C CA . VAL A 1 90 ? 11.289 -1.366 -6.253 1.00 83.69 90 VAL A CA 1
ATOM 729 C C . VAL A 1 90 ? 11.707 0.071 -6.574 1.00 83.69 90 VAL A C 1
ATOM 731 O O . VAL A 1 90 ? 12.366 0.294 -7.587 1.00 83.69 90 VAL A O 1
ATOM 734 N N . LEU A 1 91 ? 11.391 1.032 -5.702 1.00 81.25 91 LEU A N 1
ATOM 735 C CA . LEU A 1 91 ? 11.785 2.431 -5.863 1.00 81.25 91 LEU A CA 1
ATOM 736 C C . LEU A 1 91 ? 13.312 2.593 -5.863 1.00 81.25 91 LEU A C 1
ATOM 738 O O . LEU A 1 91 ? 13.856 3.263 -6.735 1.00 81.25 91 LEU A O 1
ATOM 742 N N . ILE A 1 92 ? 14.009 1.952 -4.920 1.00 88.06 92 ILE A N 1
ATOM 743 C CA . ILE A 1 92 ? 15.476 1.984 -4.834 1.00 88.06 92 ILE A CA 1
ATOM 744 C C . ILE A 1 92 ? 16.100 1.394 -6.101 1.00 88.06 92 ILE A C 1
ATOM 746 O O . ILE A 1 92 ? 17.009 1.995 -6.669 1.00 88.06 92 ILE A O 1
ATOM 750 N N . LEU A 1 93 ? 15.596 0.252 -6.576 1.00 87.19 93 LEU A N 1
ATOM 751 C CA . LEU A 1 93 ? 16.071 -0.361 -7.817 1.00 87.19 93 LEU A CA 1
ATOM 752 C C . LEU A 1 93 ? 15.852 0.558 -9.023 1.00 87.19 93 LEU A C 1
ATOM 754 O O . LEU A 1 93 ? 16.764 0.711 -9.830 1.00 87.19 93 LEU A O 1
ATOM 758 N N . ALA A 1 94 ? 14.686 1.202 -9.123 1.00 81.94 94 ALA A N 1
ATOM 759 C CA . ALA A 1 94 ? 14.400 2.158 -10.189 1.00 81.94 94 ALA A CA 1
ATOM 760 C C . ALA A 1 94 ? 15.389 3.335 -10.173 1.00 81.94 94 ALA A C 1
ATOM 762 O O . ALA A 1 94 ? 15.972 3.653 -11.205 1.00 81.94 94 ALA A O 1
ATOM 763 N N . VAL A 1 95 ? 15.660 3.911 -8.996 1.00 85.44 95 VAL A N 1
ATOM 764 C CA . VAL A 1 95 ? 16.638 5.001 -8.844 1.00 85.44 95 VAL A CA 1
ATOM 765 C C . VAL A 1 95 ? 18.048 4.552 -9.234 1.00 85.44 95 VAL A C 1
ATOM 767 O O . VAL A 1 95 ? 18.744 5.276 -9.941 1.00 85.44 95 VAL A O 1
ATOM 770 N N . ILE A 1 96 ? 18.481 3.359 -8.813 1.00 89.19 96 ILE A N 1
ATOM 771 C CA . ILE A 1 96 ? 19.804 2.822 -9.173 1.00 89.19 96 ILE A CA 1
ATOM 772 C C . ILE A 1 96 ? 19.928 2.660 -10.693 1.00 89.19 96 ILE A C 1
ATOM 774 O O . ILE A 1 96 ? 20.958 3.021 -11.263 1.00 89.19 96 ILE A O 1
ATOM 778 N N . ILE A 1 97 ? 18.887 2.143 -11.350 1.00 87.62 97 ILE A N 1
ATOM 779 C CA . ILE A 1 97 ? 18.853 1.970 -12.806 1.00 87.62 97 ILE A CA 1
ATOM 780 C C . ILE A 1 97 ? 18.917 3.328 -13.513 1.00 87.62 97 ILE A C 1
ATOM 782 O O . ILE A 1 97 ? 19.739 3.496 -14.411 1.00 87.62 97 ILE A O 1
ATOM 786 N N . ASP A 1 98 ? 18.116 4.307 -13.089 1.00 85.00 98 ASP A N 1
ATOM 787 C CA . ASP A 1 98 ? 18.124 5.652 -13.674 1.00 85.00 98 ASP A CA 1
ATOM 788 C C . ASP A 1 98 ? 19.493 6.325 -13.538 1.00 85.00 98 ASP A C 1
ATOM 790 O O . ASP A 1 98 ? 20.001 6.911 -14.497 1.00 85.00 98 ASP A O 1
ATOM 794 N N . VAL A 1 99 ? 20.134 6.189 -12.374 1.00 88.19 99 VAL A N 1
ATOM 795 C CA . VAL A 1 99 ? 21.493 6.691 -12.150 1.00 88.19 99 VAL A CA 1
ATOM 796 C C . VAL A 1 99 ? 22.484 5.984 -13.077 1.00 88.19 99 VAL A C 1
ATOM 798 O O . VAL A 1 99 ? 23.264 6.657 -13.748 1.00 88.19 99 VAL A O 1
ATOM 801 N N . ALA A 1 100 ? 22.439 4.653 -13.179 1.00 85.38 100 ALA A N 1
ATOM 802 C CA . ALA A 1 100 ? 23.335 3.884 -14.046 1.00 85.38 100 ALA A CA 1
ATOM 803 C C . ALA A 1 100 ? 23.183 4.255 -15.534 1.00 85.38 100 ALA A C 1
ATOM 805 O O . ALA A 1 100 ? 24.183 4.472 -16.220 1.00 85.38 100 ALA A O 1
ATOM 806 N N . ILE A 1 101 ? 21.947 4.402 -16.023 1.00 85.06 101 ILE A N 1
ATOM 807 C CA . ILE A 1 101 ? 21.656 4.846 -17.396 1.00 85.06 101 ILE A CA 1
ATOM 808 C C . ILE A 1 101 ? 22.137 6.286 -17.610 1.00 85.06 101 ILE A C 1
ATOM 810 O O . ILE A 1 101 ? 22.699 6.602 -18.662 1.00 85.06 101 ILE A O 1
ATOM 814 N N . GLY A 1 102 ? 21.940 7.159 -16.618 1.00 80.12 102 GLY A N 1
ATOM 815 C CA . GLY A 1 102 ? 22.434 8.534 -16.632 1.00 80.12 102 GLY A CA 1
ATOM 816 C C . GLY A 1 102 ? 23.952 8.595 -16.809 1.00 80.12 102 GLY A C 1
ATOM 817 O O . GLY A 1 102 ? 24.437 9.283 -17.705 1.00 80.12 102 GLY A O 1
ATOM 818 N N . TRP A 1 103 ? 24.697 7.804 -16.033 1.00 80.12 103 TRP A N 1
ATOM 819 C CA . TRP A 1 103 ? 26.150 7.674 -16.172 1.00 80.12 103 TRP A CA 1
ATOM 820 C C . TRP A 1 103 ? 26.561 7.125 -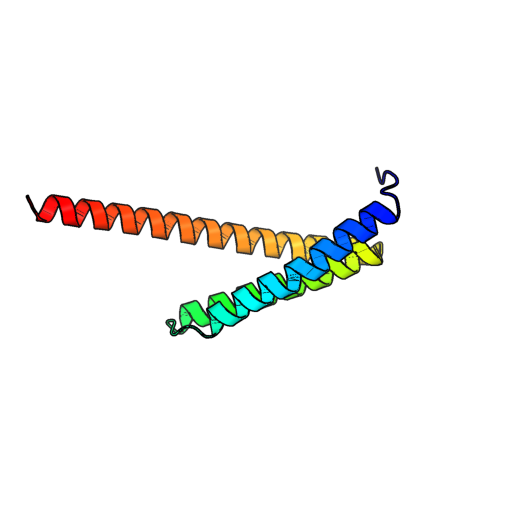17.539 1.00 80.12 103 TRP A C 1
ATOM 822 O O . TRP A 1 103 ? 27.466 7.665 -18.171 1.00 80.12 103 TRP A O 1
ATOM 832 N N . GLN A 1 104 ? 25.873 6.097 -18.035 1.00 78.25 104 GLN A N 1
ATOM 833 C CA . GLN A 1 104 ? 26.175 5.495 -19.333 1.00 78.25 104 GLN A CA 1
ATOM 834 C C . GLN A 1 104 ? 25.956 6.476 -20.499 1.00 78.25 104 GLN A C 1
ATOM 836 O O . GLN A 1 104 ? 26.743 6.498 -21.444 1.00 78.25 104 GLN A O 1
ATOM 841 N N . ARG A 1 105 ? 24.933 7.340 -20.425 1.00 74.69 105 ARG A N 1
ATOM 842 C CA . ARG A 1 105 ? 24.729 8.424 -21.403 1.00 74.69 105 ARG A CA 1
ATOM 843 C C . ARG A 1 105 ? 25.840 9.466 -21.366 1.00 74.69 105 ARG A C 1
ATOM 845 O O . ARG A 1 105 ? 26.247 9.920 -22.429 1.00 74.69 105 ARG A O 1
ATOM 852 N N . ILE A 1 106 ? 26.316 9.833 -20.176 1.00 75.06 106 ILE A N 1
ATOM 853 C CA . ILE A 1 106 ? 27.407 10.804 -20.020 1.00 75.06 106 ILE A CA 1
ATOM 854 C C . ILE A 1 106 ? 28.697 10.248 -20.631 1.00 75.06 106 ILE A C 1
ATOM 856 O O . ILE A 1 106 ? 29.332 10.939 -21.417 1.00 75.06 106 ILE A O 1
ATOM 860 N N . PHE A 1 107 ? 29.050 8.992 -20.344 1.00 74.69 107 PHE A N 1
ATOM 861 C CA . PHE A 1 107 ? 30.252 8.367 -20.908 1.00 74.69 107 PHE A CA 1
ATOM 862 C C . PHE A 1 107 ? 30.189 8.168 -22.426 1.00 74.69 107 PHE A C 1
ATOM 864 O O . PHE A 1 107 ? 31.218 8.268 -23.072 1.00 74.69 107 PHE A O 1
ATOM 871 N N . ASN A 1 108 ? 29.008 7.938 -23.006 1.00 71.19 108 ASN A N 1
ATOM 872 C CA . ASN A 1 108 ? 28.852 7.823 -24.462 1.00 71.19 108 ASN A CA 1
ATOM 873 C C . ASN A 1 108 ? 28.911 9.171 -25.212 1.00 71.19 108 ASN A C 1
ATOM 875 O O . ASN A 1 108 ? 28.915 9.170 -26.441 1.00 71.19 108 ASN A O 1
ATOM 879 N N . MET A 1 109 ? 28.880 10.310 -24.510 1.00 66.75 109 MET A N 1
ATOM 880 C CA . MET A 1 109 ? 29.037 11.642 -25.116 1.00 66.75 109 MET A CA 1
ATOM 881 C C . MET A 1 109 ? 30.498 12.116 -25.180 1.00 66.75 109 MET A C 1
ATOM 883 O O . MET A 1 109 ? 30.759 13.115 -25.851 1.00 66.75 109 MET A O 1
ATOM 887 N N . PHE A 1 110 ? 31.419 11.430 -24.496 1.00 61.12 110 PHE A N 1
ATOM 888 C CA . PHE A 1 110 ? 32.863 11.688 -24.513 1.00 61.12 110 PHE A CA 1
ATOM 889 C C . PHE A 1 110 ? 33.593 10.636 -25.351 1.00 61.12 110 PHE A C 1
ATOM 891 O O . PHE A 1 110 ? 34.615 11.009 -25.967 1.00 61.12 110 PHE A O 1
#

Secondary structure (DSSP, 8-state):
------HHHHHHHHHHHHHHHHHHHHHHHHHHHS---HHHHHHHHHHHHHHHHHHHHHHHHHHH--TTHHHHHHHHHHHHHHHHHHHHHHHHHHHHHHHHHHHHHHHTT-

Sequence (110 aa):
MDEEQGCLHKLGLFLTALILGPFFGLLGAVAVFQPMPPVWRGISIAVVETLGVFWICLLVFIWWRPPWFRRIYLLIERRAIFVMASMLVVLILAVIIDVAIGWQRIFNMF

Radius of gyration: 19.39 Å; Cα contacts (8 Å, |Δi|>4): 41; chains: 1; bounding box: 46×24×55 Å

Solvent-accessible surface area (backbone atoms only — not comparable to full-atom values): 6190 Å² total; per-residue (Å²): 139,82,73,84,70,48,71,66,56,49,49,49,55,45,52,51,49,62,56,50,46,58,51,54,49,48,54,39,50,53,59,57,70,47,99,62,60,72,70,58,41,52,50,48,48,55,50,41,53,49,51,49,54,41,47,54,46,49,52,50,42,66,74,68,56,52,81,76,49,53,62,56,45,54,54,43,49,52,51,48,51,51,53,51,53,51,50,51,52,52,51,51,52,50,52,52,50,54,50,52,53,52,51,53,54,56,61,75,74,109

Mean predicted aligned error: 8.85 Å

Nearest PDB structures (foldseek):
  7vw1-assembly1_B  TM=6.082E-01  e=9.312E-01  Escherichia coli
  7vw2-assembly1_B  TM=5.718E-01  e=1.327E+00  Escherichia coli

pLDDT: mean 79.7, std 8.2, range [41.88, 89.19]

Foldseek 3Di:
DPPCPDPVNLVVVLVVLVVVLVVLLVVLVVLLPDPDDPVVNVLSVVLSVLSNVLSVLVNCCSPPVDVVSVVVNVVSVVVNVVSVVVVVVVVVVVVVVVVVVVVVVVVVVD